Protein AF-A0A9P6TSE7-F1 (afdb_monomer)

Secondary structure (DSSP, 8-state):
-HHHHHHHHHHHHHHHHHHHHHTT------HHHHHHHHHHHHHTT-HHHHHHHHHHHHHH---HHHHHHHHHHHHHHT-HHHHHHHHHHHHHHHHHTT----TT-HHHHHHHHHHHHH-HHHHHHHHHHTT--HHHHHHHHHHHHHHHHTT-TTTT-

Nearest PDB structures (foldseek):
  7bev-assembly1_A  TM=6.568E-01  e=1.662E-01  Homo sapiens
  7aoi-ass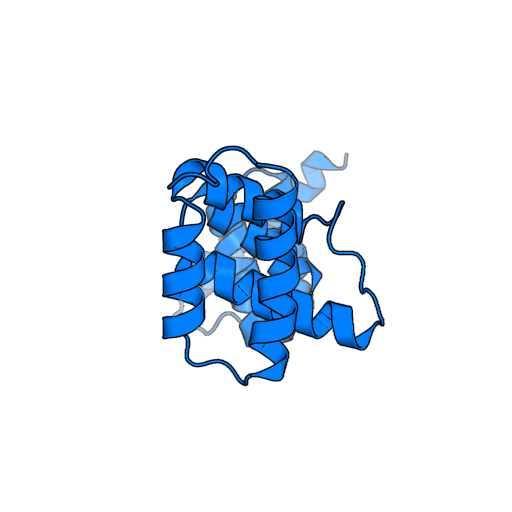embly1_BE  TM=4.397E-01  e=1.746E-01  Trypanosoma brucei
  3uq3-assembly1_A  TM=5.206E-01  e=9.709E-01  Saccharomyces cerevisiae S288C
  7dkh-assembly2_E  TM=4.607E-01  e=6.559E-01  Saccharomyces cerevisiae S288C
  6q6g-assembly1_Z  TM=5.173E-01  e=1.749E+00  Homo sapiens

Radius of gyration: 17.86 Å; Cα contacts (8 Å, |Δi|>4): 159; chains: 1; bounding box: 49×29×52 Å

pLDDT: mean 93.05, std 3.86, range [67.88, 97.31]

Mean predicted aligned error: 4.13 Å

Foldseek 3Di:
DVVVVLVVVLVVVVVVVVVCVVVVHDDDDALVVLQVNLVSCVVVVNNVSSLVSLVVSVVRDDDLSSLLSNLQSCLVVLVLLSNVVSLLVNLVVCVVVVNLDLPPDSNLVSVLSNLLVPALVVSLVSLVVVVDPPVSSVSVVVSSVVCCVVVRRNHVD

Sequence (157 aa):
MVLYEDLRVYTFWRTEASHYRTQQMPYRKTGTEWELLGDLALRLWHENEAKEAFEQCLDHKFSAKAWMKLLEIYAKEGNVQKALLAAVKLTVYHERWYHEIVYPTEIACNLNKLIRKEGLAKMRNILTSMNLPQPVQNLMTRYFDYGKLFEVEGYEF

Solvent-accessible surface area (backbone atoms only — not comparable to full-atom values): 8561 Å² total; per-residue (Å²): 109,72,68,61,51,52,52,52,54,48,52,50,51,56,52,50,54,51,54,30,58,72,70,72,44,87,82,83,76,54,34,68,55,25,42,52,50,14,54,50,27,48,76,71,71,36,58,69,65,12,48,54,25,26,53,55,11,52,76,68,36,94,46,70,68,44,39,51,53,46,25,50,51,26,37,72,73,62,41,60,69,65,21,51,51,32,43,54,57,47,51,58,52,31,51,76,70,70,50,79,72,56,74,96,31,73,62,44,56,37,48,48,57,38,21,50,74,64,11,40,53,50,54,52,54,54,54,62,71,65,70,62,59,68,74,59,48,57,59,55,46,52,53,52,51,49,36,55,74,69,60,39,67,33,50,93,69

Structure (mmCIF, N/CA/C/O backbone):
data_AF-A0A9P6TSE7-F1
#
_entry.id   AF-A0A9P6TSE7-F1
#
loop_
_atom_site.group_PDB
_atom_site.id
_atom_site.type_symbol
_atom_site.label_atom_id
_atom_site.label_alt_id
_atom_site.label_comp_id
_atom_site.label_asym_id
_atom_site.label_entity_id
_atom_site.label_seq_id
_atom_site.pdbx_PDB_ins_code
_atom_site.Cartn_x
_atom_site.Cartn_y
_atom_site.Cartn_z
_atom_site.occupancy
_atom_site.B_iso_or_equiv
_atom_site.auth_seq_id
_atom_site.auth_comp_id
_atom_site.auth_asym_id
_atom_site.auth_atom_id
_atom_site.pdbx_PDB_model_num
ATOM 1 N N . MET A 1 1 ? 27.530 -10.912 -8.231 1.00 78.81 1 MET A N 1
ATOM 2 C CA . MET A 1 1 ? 27.128 -10.221 -6.979 1.00 78.81 1 MET A CA 1
ATOM 3 C C . MET A 1 1 ? 25.689 -9.747 -7.131 1.00 78.81 1 MET A C 1
ATOM 5 O O . MET A 1 1 ? 25.394 -9.161 -8.160 1.00 78.81 1 MET A O 1
ATOM 9 N N . VAL A 1 2 ? 24.817 -9.985 -6.143 1.00 90.69 2 VAL A N 1
ATOM 10 C CA . VAL A 1 2 ? 23.358 -9.730 -6.237 1.00 90.69 2 VAL A CA 1
ATOM 11 C C . VAL A 1 2 ? 23.022 -8.254 -6.499 1.00 90.69 2 VAL A C 1
ATOM 13 O O . VAL A 1 2 ? 22.219 -7.961 -7.374 1.00 90.69 2 VAL A O 1
ATOM 16 N N . LEU A 1 3 ? 23.703 -7.319 -5.828 1.00 93.25 3 LEU A N 1
ATOM 17 C CA . LEU A 1 3 ? 23.456 -5.880 -6.002 1.00 93.25 3 LEU A CA 1
ATOM 18 C C . LEU A 1 3 ? 23.789 -5.371 -7.416 1.00 93.25 3 LEU A C 1
ATOM 20 O O . LEU A 1 3 ? 23.072 -4.538 -7.961 1.00 93.25 3 LEU A O 1
ATOM 24 N N . TYR A 1 4 ? 24.875 -5.873 -8.012 1.00 95.56 4 TYR A N 1
ATOM 25 C CA . TYR A 1 4 ? 25.270 -5.499 -9.373 1.00 95.56 4 TYR A CA 1
ATOM 26 C C . TYR A 1 4 ? 24.206 -5.915 -10.394 1.00 95.56 4 TYR A C 1
ATOM 28 O O . TYR A 1 4 ? 23.870 -5.143 -11.287 1.00 95.56 4 TYR A O 1
ATOM 36 N N . GLU A 1 5 ? 23.652 -7.118 -10.232 1.00 95.62 5 GLU A N 1
ATOM 37 C CA . GLU A 1 5 ? 22.579 -7.619 -11.089 1.00 95.62 5 GLU A CA 1
ATOM 38 C C . GLU A 1 5 ? 21.304 -6.785 -10.939 1.00 95.62 5 GLU A C 1
ATOM 40 O O . GLU A 1 5 ? 20.727 -6.381 -11.949 1.00 95.62 5 GLU A O 1
ATOM 45 N N . ASP A 1 6 ? 20.916 -6.445 -9.704 1.00 95.69 6 ASP A N 1
ATOM 46 C CA . ASP A 1 6 ? 19.731 -5.621 -9.454 1.00 95.69 6 ASP A CA 1
ATOM 47 C C . ASP A 1 6 ? 19.867 -4.227 -10.101 1.00 95.69 6 ASP A C 1
ATOM 49 O O . ASP A 1 6 ? 18.966 -3.781 -10.816 1.00 95.69 6 ASP A O 1
ATOM 53 N N . LEU A 1 7 ? 21.022 -3.565 -9.944 1.00 96.12 7 LEU A N 1
ATOM 54 C CA . LEU A 1 7 ? 21.301 -2.274 -10.588 1.00 96.12 7 LEU A CA 1
ATOM 55 C C . LEU A 1 7 ? 21.324 -2.380 -12.119 1.00 96.12 7 LEU A C 1
ATOM 57 O O . LEU A 1 7 ? 20.795 -1.504 -12.809 1.00 96.12 7 LEU A O 1
ATOM 61 N N . ARG A 1 8 ? 21.907 -3.450 -12.670 1.00 96.50 8 ARG A N 1
ATOM 62 C CA . ARG A 1 8 ? 21.955 -3.681 -14.120 1.00 96.50 8 ARG A CA 1
ATOM 63 C C . ARG A 1 8 ? 20.554 -3.848 -14.706 1.00 96.50 8 ARG A C 1
ATOM 65 O O . ARG A 1 8 ? 20.235 -3.225 -15.713 1.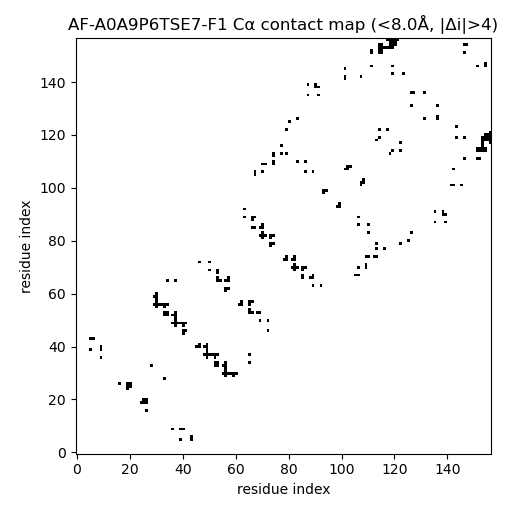00 96.50 8 ARG A O 1
ATOM 72 N N . VAL A 1 9 ? 19.707 -4.663 -14.078 1.00 95.88 9 VAL A N 1
ATOM 73 C CA . VAL A 1 9 ? 18.320 -4.863 -14.528 1.00 95.88 9 VAL A CA 1
ATOM 74 C C . VAL A 1 9 ? 17.509 -3.576 -14.372 1.00 95.88 9 VAL A C 1
ATOM 76 O O . VAL A 1 9 ? 16.757 -3.218 -15.278 1.00 95.88 9 VAL A O 1
ATOM 79 N N . TYR A 1 10 ? 17.698 -2.841 -13.274 1.00 96.44 10 TYR A N 1
ATOM 80 C CA . TYR A 1 10 ? 16.992 -1.584 -13.026 1.00 96.44 10 TYR A CA 1
ATOM 81 C C . TYR A 1 10 ? 17.328 -0.534 -14.082 1.00 96.44 10 TYR A C 1
ATOM 83 O O . TYR A 1 10 ? 16.438 0.030 -14.714 1.00 96.44 10 TYR A O 1
ATOM 91 N N . THR A 1 11 ? 18.617 -0.303 -14.321 1.00 96.19 11 THR A N 1
ATOM 92 C CA . THR A 1 11 ? 19.084 0.641 -15.346 1.00 96.19 11 THR A CA 1
ATOM 93 C C . THR A 1 11 ? 18.588 0.261 -16.735 1.00 96.19 11 THR A C 1
ATOM 95 O O . THR A 1 11 ? 18.062 1.126 -17.436 1.00 96.19 11 THR A O 1
ATOM 98 N N . PHE A 1 12 ? 18.651 -1.024 -17.098 1.00 96.44 12 PHE A N 1
ATOM 99 C CA . PHE A 1 12 ? 18.088 -1.514 -18.355 1.00 96.44 12 PHE A CA 1
ATOM 100 C C . PHE A 1 12 ? 16.594 -1.183 -18.467 1.00 96.44 12 PHE A C 1
ATOM 102 O O . PHE A 1 12 ? 16.179 -0.559 -19.442 1.00 96.44 12 PHE A O 1
ATOM 109 N N . TRP A 1 13 ? 15.801 -1.494 -17.438 1.00 95.44 13 TRP A N 1
ATOM 110 C CA . TRP A 1 13 ? 14.376 -1.160 -17.394 1.00 95.44 13 TRP A CA 1
ATOM 111 C C . TRP A 1 13 ? 14.115 0.343 -17.567 1.00 95.44 13 TRP A C 1
ATOM 113 O O . TRP A 1 13 ? 13.278 0.730 -18.384 1.00 95.44 13 TRP A O 1
ATOM 123 N N . ARG A 1 14 ? 14.848 1.208 -16.853 1.00 94.94 14 ARG A N 1
ATOM 124 C CA . ARG A 1 14 ? 14.674 2.669 -16.955 1.00 94.94 14 ARG A CA 1
ATOM 125 C C . ARG A 1 14 ? 15.026 3.197 -18.344 1.00 94.94 14 ARG A C 1
ATOM 127 O O . ARG A 1 14 ? 14.312 4.062 -18.853 1.00 94.94 14 ARG A O 1
ATOM 134 N N . THR A 1 15 ? 16.084 2.673 -18.966 1.00 95.62 15 THR A N 1
ATOM 135 C CA . THR A 1 15 ? 16.436 3.029 -20.350 1.00 95.62 15 THR A CA 1
ATOM 136 C C . THR A 1 15 ? 15.392 2.538 -21.344 1.00 95.62 15 THR A C 1
ATOM 138 O O . THR A 1 15 ? 14.963 3.299 -22.204 1.00 95.62 15 THR A O 1
ATOM 141 N N . GLU A 1 16 ? 14.910 1.304 -21.202 1.00 94.50 16 GLU A N 1
ATOM 142 C CA . GLU A 1 16 ? 13.874 0.754 -22.070 1.00 94.50 16 GLU A CA 1
ATOM 143 C C . GLU A 1 16 ? 12.605 1.617 -21.981 1.00 94.50 16 GLU A C 1
ATOM 145 O O . GLU A 1 16 ? 12.137 2.141 -22.992 1.00 94.50 16 GLU A O 1
ATOM 150 N N . ALA A 1 17 ? 12.106 1.879 -20.771 1.00 92.38 17 ALA A N 1
ATOM 151 C CA . ALA A 1 17 ? 10.922 2.706 -20.556 1.00 92.38 17 ALA A CA 1
ATOM 152 C C . ALA A 1 17 ? 11.061 4.125 -21.148 1.00 92.38 17 ALA A C 1
ATOM 154 O O . ALA A 1 17 ? 10.107 4.642 -21.738 1.00 92.38 17 ALA A O 1
ATOM 155 N N . SER A 1 18 ? 12.238 4.757 -21.043 1.00 92.50 18 SER A N 1
ATOM 156 C CA . SER A 1 18 ? 12.475 6.089 -21.621 1.00 92.50 18 SER A CA 1
ATOM 157 C C . SER A 1 18 ? 12.536 6.066 -23.153 1.00 92.50 18 SER A C 1
ATOM 159 O O . SER A 1 18 ? 11.993 6.970 -23.799 1.00 92.50 18 SER A O 1
ATOM 161 N N . HIS A 1 19 ? 13.107 5.017 -23.750 1.00 93.94 19 HIS A N 1
ATOM 162 C CA . HIS A 1 19 ? 13.111 4.820 -25.199 1.00 93.94 19 HIS A CA 1
ATOM 163 C C . HIS A 1 19 ? 11.691 4.667 -25.754 1.00 93.94 19 HIS A C 1
ATOM 165 O O . HIS A 1 19 ? 11.330 5.383 -26.691 1.00 93.94 19 HIS A O 1
ATOM 171 N N . TYR A 1 20 ? 10.857 3.819 -25.143 1.00 93.25 20 TYR A N 1
ATOM 172 C CA . TYR A 1 20 ? 9.459 3.647 -25.563 1.00 93.25 20 TYR A CA 1
ATOM 173 C C . TYR A 1 20 ? 8.650 4.939 -25.410 1.00 93.25 20 TYR A C 1
ATOM 175 O O . TYR A 1 20 ? 7.906 5.313 -26.319 1.00 93.25 20 TYR A O 1
ATOM 183 N N . ARG A 1 21 ? 8.850 5.674 -24.307 1.00 90.38 21 ARG A N 1
ATOM 184 C CA . ARG A 1 21 ? 8.186 6.965 -24.072 1.00 90.38 21 ARG A CA 1
ATOM 185 C C . ARG A 1 21 ? 8.561 8.012 -25.123 1.00 90.38 21 ARG A C 1
ATOM 187 O O . ARG A 1 21 ? 7.692 8.755 -25.569 1.00 90.38 21 ARG A O 1
ATOM 194 N N . THR A 1 22 ? 9.825 8.048 -25.547 1.00 93.06 22 THR A N 1
ATOM 195 C CA . THR A 1 22 ? 10.312 8.975 -26.586 1.00 93.06 22 THR A CA 1
ATOM 196 C C . THR A 1 22 ? 9.734 8.643 -27.961 1.00 93.06 22 THR A C 1
ATOM 198 O O . THR A 1 22 ? 9.373 9.542 -28.715 1.00 93.06 22 THR A O 1
ATOM 201 N N . GLN A 1 23 ? 9.588 7.354 -28.271 1.00 92.81 23 GLN A N 1
ATOM 202 C CA . GLN A 1 23 ? 8.983 6.873 -29.518 1.00 92.81 23 GLN A CA 1
ATOM 203 C C . GLN A 1 23 ? 7.444 6.905 -29.498 1.00 92.81 23 GLN A C 1
ATOM 205 O O . GLN A 1 23 ? 6.818 6.463 -30.456 1.00 92.81 23 GLN A O 1
ATOM 210 N N . GLN A 1 24 ? 6.832 7.395 -28.409 1.00 87.88 24 GLN A N 1
ATOM 211 C CA . GLN A 1 24 ? 5.380 7.383 -28.173 1.00 87.88 24 GLN A CA 1
ATOM 212 C C . GLN A 1 24 ? 4.743 5.993 -28.346 1.00 87.88 24 GLN A C 1
ATOM 214 O O . GLN A 1 24 ? 3.559 5.866 -28.656 1.00 87.88 24 GLN A O 1
ATOM 219 N N . MET A 1 25 ? 5.526 4.935 -28.131 1.00 88.19 25 MET A N 1
ATOM 220 C CA . MET A 1 25 ? 5.062 3.561 -28.256 1.00 88.19 25 MET A CA 1
ATOM 221 C C . MET A 1 25 ? 4.567 3.039 -26.904 1.00 88.19 25 MET A C 1
ATOM 223 O O . MET A 1 25 ? 5.160 3.348 -25.867 1.00 88.19 25 MET A O 1
ATOM 227 N N . PRO A 1 26 ? 3.495 2.224 -26.881 1.00 84.19 26 PRO A N 1
ATOM 228 C CA . PRO A 1 26 ? 2.982 1.669 -25.639 1.00 84.19 2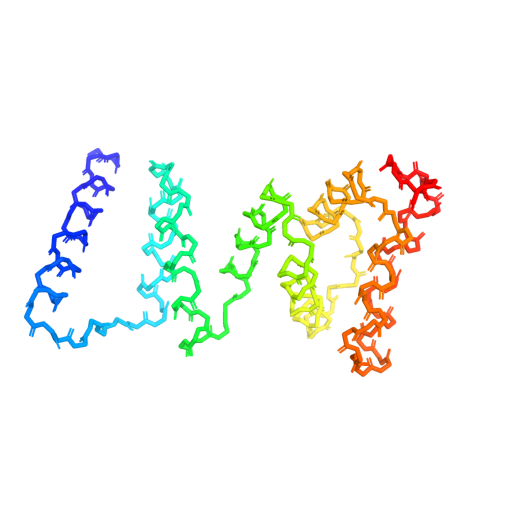6 PRO A CA 1
ATOM 229 C C . PRO A 1 26 ? 3.993 0.681 -25.051 1.00 84.19 26 PRO A C 1
ATOM 231 O O . PRO A 1 26 ? 4.310 -0.340 -25.663 1.00 84.19 26 PRO A O 1
ATOM 234 N N . TYR A 1 27 ? 4.468 0.966 -23.841 1.00 87.69 27 TYR A N 1
ATOM 235 C CA . TYR A 1 27 ? 5.347 0.063 -23.110 1.00 87.69 27 TYR A CA 1
ATOM 236 C C . TYR A 1 27 ? 4.524 -1.064 -22.480 1.00 87.69 27 TYR A C 1
ATOM 238 O O . TYR A 1 27 ? 3.826 -0.858 -21.489 1.00 87.69 27 TYR A O 1
ATOM 246 N N . ARG A 1 28 ? 4.554 -2.250 -23.092 1.00 85.94 28 ARG A N 1
ATOM 247 C CA . ARG A 1 28 ? 3.779 -3.412 -22.640 1.00 85.94 28 ARG A CA 1
ATOM 248 C C . ARG A 1 28 ? 4.688 -4.417 -21.946 1.00 85.94 28 ARG A C 1
ATOM 250 O O . ARG A 1 28 ? 5.641 -4.906 -22.546 1.00 85.94 28 ARG A O 1
ATOM 257 N N . LYS A 1 29 ? 4.344 -4.753 -20.707 1.00 90.62 29 LYS A N 1
ATOM 258 C CA . LYS A 1 29 ? 4.921 -5.853 -19.928 1.00 90.62 29 LYS A CA 1
ATOM 259 C C . LYS A 1 29 ? 3.787 -6.669 -19.319 1.00 90.62 29 LYS A C 1
ATOM 261 O O . LYS A 1 29 ? 2.654 -6.199 -19.209 1.00 90.62 29 LYS A O 1
ATOM 266 N N . THR A 1 30 ? 4.074 -7.908 -18.959 1.00 93.75 30 THR A N 1
ATOM 267 C CA . THR A 1 30 ? 3.122 -8.766 -18.250 1.00 93.75 30 THR A CA 1
ATOM 268 C C . THR A 1 30 ? 2.949 -8.295 -16.805 1.00 93.75 30 THR A C 1
ATOM 270 O O . THR A 1 30 ? 3.852 -7.697 -16.221 1.00 93.75 30 THR A O 1
ATOM 273 N N . GLY A 1 31 ? 1.805 -8.597 -16.182 1.00 93.19 31 GLY A N 1
ATOM 274 C CA . GLY A 1 31 ? 1.574 -8.229 -14.777 1.00 93.19 31 GLY A CA 1
ATOM 275 C C . GLY A 1 31 ? 2.648 -8.782 -13.828 1.00 93.19 31 GLY A C 1
ATOM 276 O O . GLY A 1 31 ? 3.079 -8.097 -12.910 1.00 93.19 31 GLY A O 1
ATOM 277 N N . THR A 1 32 ? 3.156 -9.989 -14.091 1.00 94.56 32 THR A N 1
ATOM 278 C CA . THR A 1 32 ? 4.234 -10.603 -13.296 1.00 94.56 32 THR A CA 1
ATOM 279 C C . THR A 1 32 ? 5.587 -9.918 -13.472 1.00 94.56 32 THR A C 1
ATOM 281 O O . THR A 1 32 ? 6.364 -9.855 -12.524 1.00 94.56 32 THR A O 1
ATOM 284 N N . GLU A 1 33 ? 5.885 -9.398 -14.665 1.00 95.50 33 GLU A N 1
ATOM 285 C CA . GLU A 1 33 ? 7.101 -8.605 -14.887 1.00 95.50 33 GLU A CA 1
ATOM 286 C C . GLU A 1 33 ? 7.028 -7.285 -14.122 1.00 95.50 33 GLU A C 1
ATOM 288 O O . GLU A 1 33 ? 7.991 -6.916 -13.456 1.00 95.50 33 GLU A O 1
ATOM 293 N N . TRP A 1 34 ? 5.875 -6.610 -14.151 1.00 96.50 34 TRP A N 1
ATOM 294 C CA . TRP A 1 34 ? 5.652 -5.394 -13.369 1.00 96.50 34 TRP A CA 1
ATOM 295 C C . TRP A 1 34 ? 5.804 -5.624 -11.864 1.00 96.50 34 TRP A C 1
ATOM 297 O O . TRP A 1 34 ? 6.445 -4.828 -11.182 1.00 96.50 34 TRP A O 1
ATOM 307 N N . GLU A 1 35 ? 5.283 -6.741 -11.354 1.00 96.56 35 GLU A N 1
ATOM 308 C CA . GLU A 1 35 ? 5.456 -7.147 -9.957 1.00 96.56 35 GLU A CA 1
ATOM 309 C C . GLU A 1 35 ? 6.940 -7.308 -9.584 1.00 96.56 35 GLU A C 1
ATOM 311 O O . GLU A 1 35 ? 7.390 -6.765 -8.573 1.00 96.56 35 GLU A O 1
ATOM 316 N N . LEU A 1 36 ? 7.722 -7.991 -10.429 1.00 96.00 36 LEU A N 1
ATOM 317 C CA . LEU A 1 36 ? 9.155 -8.196 -10.205 1.00 96.00 36 LEU A CA 1
ATOM 318 C C . LEU A 1 36 ? 9.952 -6.885 -10.280 1.00 96.00 36 LEU A C 1
ATOM 320 O O . LEU A 1 36 ? 10.867 -6.677 -9.480 1.00 96.00 36 LEU A O 1
ATOM 324 N N . LEU A 1 37 ? 9.611 -6.002 -11.223 1.00 96.00 37 LEU A N 1
ATOM 325 C CA . LEU A 1 37 ? 10.224 -4.678 -11.356 1.00 96.00 37 LEU A CA 1
ATOM 326 C C . LEU A 1 37 ? 9.911 -3.788 -10.147 1.00 96.00 37 LEU A C 1
ATOM 328 O O . LEU A 1 37 ? 10.798 -3.079 -9.673 1.00 96.00 37 LEU A O 1
ATOM 332 N N . GLY A 1 38 ? 8.697 -3.877 -9.597 1.00 96.69 38 GLY A N 1
ATOM 333 C CA . GLY A 1 38 ? 8.332 -3.204 -8.351 1.00 96.69 38 GLY A CA 1
ATOM 334 C C . GLY A 1 38 ? 9.172 -3.682 -7.163 1.00 96.69 38 GLY A C 1
ATOM 335 O O . GLY A 1 38 ? 9.728 -2.869 -6.424 1.00 96.69 38 GLY A O 1
ATOM 336 N N . ASP A 1 39 ? 9.352 -4.998 -7.011 1.00 96.25 39 ASP A N 1
ATOM 337 C CA . ASP A 1 39 ? 10.216 -5.563 -5.964 1.00 96.25 39 ASP A CA 1
ATOM 338 C C . ASP A 1 39 ? 11.692 -5.177 -6.135 1.00 96.25 39 ASP A C 1
ATOM 340 O O . ASP A 1 39 ? 12.406 -4.975 -5.151 1.00 96.25 39 ASP A O 1
ATOM 344 N N . LEU A 1 40 ? 12.175 -5.122 -7.378 1.00 96.56 40 LEU A N 1
ATOM 345 C CA . LEU A 1 40 ? 13.529 -4.685 -7.715 1.00 96.56 40 LEU A CA 1
ATOM 346 C C . LEU A 1 40 ? 13.739 -3.216 -7.320 1.00 96.56 40 LEU A C 1
ATOM 348 O O . LEU A 1 40 ? 14.718 -2.890 -6.652 1.00 96.56 40 LEU A O 1
ATOM 352 N N . ALA A 1 41 ? 12.800 -2.342 -7.684 1.00 96.69 41 ALA A N 1
ATOM 353 C CA . ALA A 1 41 ? 12.844 -0.926 -7.343 1.00 96.69 41 ALA A CA 1
ATOM 354 C C . ALA A 1 41 ? 12.802 -0.703 -5.822 1.00 96.69 41 ALA A C 1
ATOM 356 O O . ALA A 1 41 ? 13.607 0.067 -5.300 1.00 96.69 41 ALA A O 1
ATOM 357 N N . LEU A 1 42 ? 11.961 -1.446 -5.089 1.00 95.69 42 LEU A N 1
ATOM 358 C CA . LEU A 1 42 ? 11.952 -1.402 -3.622 1.00 95.69 42 LEU A CA 1
ATOM 359 C C . LEU A 1 42 ? 13.288 -1.834 -3.012 1.00 95.69 42 LEU A C 1
ATOM 361 O O . LEU A 1 42 ? 13.760 -1.198 -2.072 1.00 95.69 42 LEU A O 1
ATOM 365 N N . ARG A 1 43 ? 13.923 -2.886 -3.545 1.00 95.56 43 ARG A N 1
ATOM 366 C CA . ARG A 1 43 ? 15.247 -3.335 -3.078 1.00 95.56 43 ARG A CA 1
ATOM 367 C C . ARG A 1 43 ? 16.332 -2.277 -3.268 1.00 95.56 43 ARG A C 1
ATOM 369 O O . ARG A 1 43 ? 17.256 -2.218 -2.461 1.00 95.56 43 ARG A O 1
ATOM 376 N N . LEU A 1 44 ? 16.199 -1.437 -4.292 1.00 95.69 44 LEU A N 1
ATOM 377 C CA . LEU A 1 44 ? 17.093 -0.315 -4.592 1.00 95.69 44 LEU A CA 1
ATOM 378 C C . LEU A 1 44 ? 16.637 1.021 -3.982 1.00 95.69 44 LEU A C 1
ATOM 380 O O . LEU A 1 44 ? 17.246 2.046 -4.266 1.00 95.69 44 LEU A O 1
ATOM 384 N N . TRP A 1 45 ? 15.607 1.013 -3.127 1.00 94.50 45 TRP A N 1
ATOM 385 C CA . TRP A 1 45 ? 15.100 2.191 -2.408 1.00 94.50 45 TRP A CA 1
ATOM 386 C C . TRP A 1 45 ? 14.479 3.259 -3.327 1.00 94.50 45 TRP A C 1
ATOM 388 O O . TRP A 1 45 ? 14.376 4.432 -2.974 1.00 94.50 45 TRP A O 1
ATOM 398 N N . HIS A 1 46 ? 14.004 2.834 -4.494 1.00 95.94 46 HIS A N 1
ATOM 399 C CA . HIS A 1 46 ? 13.253 3.640 -5.452 1.00 95.94 46 HIS A CA 1
ATOM 400 C C . HIS A 1 46 ? 11.743 3.431 -5.237 1.00 95.94 46 HIS A C 1
ATOM 402 O O . HIS A 1 46 ? 11.083 2.701 -5.977 1.00 95.94 46 HIS A O 1
ATOM 408 N N . GLU A 1 47 ? 11.194 4.018 -4.162 1.00 95.38 47 GLU A N 1
ATOM 409 C CA . GLU A 1 47 ? 9.796 3.786 -3.746 1.00 95.38 47 GLU A CA 1
ATOM 410 C C . GLU A 1 47 ? 8.764 4.317 -4.760 1.00 95.38 47 GLU A C 1
ATOM 412 O O . GLU A 1 47 ? 7.738 3.673 -4.982 1.00 95.38 47 GLU A O 1
ATOM 417 N N . ASN A 1 48 ? 9.041 5.448 -5.416 1.00 95.19 48 ASN A N 1
ATOM 418 C CA . ASN A 1 48 ? 8.125 6.048 -6.393 1.00 95.19 48 ASN A CA 1
ATOM 419 C C . ASN A 1 48 ? 7.993 5.174 -7.645 1.00 95.19 48 ASN A C 1
ATOM 421 O O . ASN A 1 48 ? 6.885 4.862 -8.078 1.00 95.19 48 ASN A O 1
ATOM 425 N N . GLU A 1 49 ? 9.119 4.725 -8.198 1.00 95.44 49 GLU A N 1
ATOM 426 C CA . GLU A 1 49 ? 9.142 3.833 -9.354 1.00 95.44 49 GLU A CA 1
ATOM 427 C C . GLU A 1 49 ? 8.533 2.467 -9.021 1.00 95.44 49 GLU A C 1
ATOM 429 O O . GLU A 1 49 ? 7.847 1.872 -9.854 1.00 95.44 49 GLU A O 1
ATOM 434 N N . ALA A 1 50 ? 8.747 1.977 -7.796 1.00 96.75 50 ALA A N 1
ATOM 435 C CA . ALA A 1 50 ? 8.124 0.746 -7.337 1.00 96.75 50 ALA A CA 1
ATOM 436 C C . ALA A 1 50 ? 6.599 0.862 -7.280 1.00 96.75 50 ALA A C 1
ATOM 438 O O . ALA A 1 50 ? 5.890 -0.032 -7.739 1.00 96.75 50 ALA A O 1
ATOM 439 N N . LYS A 1 51 ? 6.091 1.971 -6.738 1.00 96.75 51 LYS A N 1
ATOM 440 C CA . LYS A 1 51 ? 4.660 2.262 -6.658 1.00 96.75 51 LYS A CA 1
ATOM 441 C C . LYS A 1 51 ? 4.011 2.271 -8.039 1.00 96.75 51 LYS A C 1
ATOM 443 O O . LYS A 1 51 ? 3.006 1.592 -8.225 1.00 96.75 51 LYS A O 1
ATOM 448 N N . GLU A 1 52 ? 4.609 2.972 -9.003 1.00 95.25 52 GLU A N 1
ATOM 449 C CA . GLU A 1 52 ? 4.135 2.986 -10.393 1.00 95.25 52 GLU A CA 1
ATOM 450 C C . GLU A 1 52 ? 4.096 1.569 -10.982 1.00 95.25 52 GLU A C 1
ATOM 452 O O . GLU A 1 52 ? 3.092 1.169 -11.568 1.00 95.25 52 GLU A O 1
ATOM 457 N N . ALA A 1 53 ? 5.154 0.778 -10.779 1.00 96.25 53 ALA A N 1
ATOM 458 C CA . ALA A 1 53 ? 5.213 -0.598 -11.266 1.00 96.25 53 ALA A CA 1
ATOM 459 C C . ALA A 1 53 ? 4.136 -1.495 -10.628 1.00 96.25 53 ALA A C 1
ATOM 461 O O . ALA A 1 53 ? 3.505 -2.289 -11.326 1.00 96.25 53 ALA A O 1
ATOM 462 N N . PHE A 1 54 ? 3.871 -1.359 -9.326 1.00 97.25 54 PHE A N 1
ATOM 463 C CA . PHE A 1 54 ? 2.799 -2.111 -8.671 1.00 97.25 54 PHE A CA 1
ATOM 464 C C . PHE A 1 54 ? 1.407 -1.669 -9.129 1.00 97.25 54 PHE A C 1
ATOM 466 O O . PHE A 1 54 ? 0.550 -2.530 -9.316 1.00 97.25 54 PHE A O 1
ATOM 473 N N . GLU A 1 55 ? 1.169 -0.373 -9.347 1.00 95.56 55 GLU A N 1
ATOM 474 C CA . GLU A 1 55 ? -0.096 0.118 -9.912 1.00 95.56 55 GLU A CA 1
ATOM 475 C C . GLU A 1 55 ? -0.323 -0.487 -11.315 1.00 95.56 55 GLU A C 1
ATOM 477 O O . GLU A 1 55 ? -1.370 -1.087 -11.554 1.00 95.56 55 GLU A O 1
ATOM 482 N N . GLN A 1 56 ? 0.700 -0.492 -12.182 1.00 94.62 56 GLN A N 1
ATOM 483 C CA . GLN A 1 56 ? 0.638 -1.158 -13.496 1.00 94.62 56 GLN A CA 1
ATOM 484 C C . GLN A 1 56 ? 0.412 -2.675 -13.387 1.00 94.62 56 GLN A C 1
ATOM 486 O O . GLN A 1 56 ? -0.355 -3.258 -14.154 1.00 94.62 56 GLN A O 1
ATOM 491 N N . CYS A 1 57 ? 1.044 -3.347 -12.418 1.00 96.25 57 CYS A N 1
ATOM 492 C CA . CYS A 1 57 ? 0.794 -4.767 -12.160 1.00 96.25 57 CYS A CA 1
ATOM 493 C C . CYS A 1 57 ? -0.690 -5.026 -11.868 1.00 96.25 57 CYS A C 1
ATOM 495 O O . CYS A 1 57 ? -1.254 -5.996 -12.381 1.00 96.25 57 CYS A O 1
ATOM 497 N N . LEU A 1 58 ? -1.309 -4.183 -11.039 1.00 95.19 58 LEU A N 1
ATOM 498 C CA . LEU A 1 58 ? -2.692 -4.347 -10.596 1.00 95.19 58 LEU A CA 1
ATOM 499 C C . LEU A 1 58 ? -3.717 -4.077 -11.696 1.00 95.19 58 LEU A C 1
ATOM 501 O O . LEU A 1 58 ? -4.766 -4.727 -11.695 1.00 95.19 58 LEU A O 1
ATOM 505 N N . ASP A 1 59 ? -3.390 -3.208 -12.652 1.00 93.75 59 ASP A N 1
ATOM 506 C CA . ASP A 1 59 ? -4.197 -2.998 -13.858 1.00 93.75 59 ASP A CA 1
ATOM 507 C C . ASP A 1 59 ? -4.256 -4.266 -14.728 1.00 93.75 59 ASP A C 1
ATOM 509 O O . ASP A 1 59 ? -5.278 -4.565 -15.348 1.00 93.75 59 ASP A O 1
ATOM 513 N N . HIS A 1 60 ? -3.177 -5.055 -14.748 1.00 92.94 60 HIS A N 1
ATOM 514 C CA . HIS A 1 60 ? -3.110 -6.300 -15.515 1.00 92.94 60 HIS A CA 1
ATOM 515 C C . HIS A 1 60 ? -3.657 -7.520 -14.766 1.00 92.94 60 HIS A C 1
ATOM 517 O O . HIS A 1 60 ? -4.274 -8.398 -15.375 1.00 92.94 60 HIS A O 1
ATOM 523 N N . LYS A 1 61 ? -3.373 -7.639 -13.467 1.00 93.69 61 LYS A N 1
ATOM 524 C CA . LYS A 1 61 ? -3.687 -8.827 -12.667 1.00 93.69 61 LYS A CA 1
ATOM 525 C C . LYS A 1 61 ? -3.827 -8.462 -11.193 1.00 93.69 61 LYS A C 1
ATOM 527 O O . LYS A 1 61 ? -3.006 -7.755 -10.623 1.00 93.69 61 LYS A O 1
ATOM 532 N N . PHE A 1 62 ? -4.781 -9.098 -10.516 1.00 95.38 62 PHE A N 1
ATOM 533 C CA . PHE A 1 62 ? -4.811 -9.083 -9.057 1.00 95.38 62 PHE A CA 1
ATOM 534 C C . PHE A 1 62 ? -3.587 -9.813 -8.462 1.00 95.38 62 PHE A C 1
ATOM 536 O O . PHE A 1 62 ? -3.460 -11.034 -8.598 1.00 95.38 62 PHE A O 1
ATOM 543 N N . SER A 1 63 ? -2.714 -9.082 -7.759 1.00 96.38 63 SER A N 1
ATOM 544 C CA . SER A 1 63 ? -1.652 -9.648 -6.915 1.00 96.38 63 SER A CA 1
ATOM 545 C C . SER A 1 63 ? -1.792 -9.148 -5.478 1.00 96.38 63 SER A C 1
ATOM 547 O O . SER A 1 63 ? -1.729 -7.947 -5.214 1.00 96.38 63 SER A O 1
ATOM 549 N N . ALA A 1 64 ? -1.947 -10.079 -4.532 1.00 95.31 64 ALA A N 1
ATOM 550 C CA . ALA A 1 64 ? -1.972 -9.757 -3.106 1.00 95.31 64 ALA A CA 1
ATOM 551 C C . ALA A 1 64 ? -0.633 -9.164 -2.637 1.00 95.31 64 ALA A C 1
ATOM 553 O O . ALA A 1 64 ? -0.614 -8.271 -1.796 1.00 95.31 64 ALA A O 1
ATOM 554 N N . LYS A 1 65 ? 0.490 -9.604 -3.215 1.00 95.50 65 LYS A N 1
ATOM 555 C CA . LYS A 1 65 ? 1.818 -9.088 -2.871 1.00 95.50 65 LYS A CA 1
ATOM 556 C C . LYS A 1 65 ? 1.972 -7.623 -3.285 1.00 95.50 65 LYS A C 1
ATOM 558 O O . LYS A 1 65 ? 2.397 -6.813 -2.464 1.00 95.50 65 LYS A O 1
ATOM 563 N N . ALA A 1 66 ? 1.568 -7.276 -4.510 1.00 96.75 66 ALA A N 1
ATOM 564 C CA . ALA A 1 66 ? 1.590 -5.893 -4.990 1.00 96.75 66 ALA A CA 1
ATOM 565 C C . ALA A 1 66 ? 0.698 -4.985 -4.125 1.00 96.75 66 ALA A C 1
ATOM 567 O O . ALA A 1 66 ? 1.139 -3.924 -3.686 1.00 96.75 66 ALA A O 1
ATOM 568 N N . TRP A 1 67 ? -0.517 -5.437 -3.789 1.00 97.31 67 TRP A N 1
ATOM 569 C CA . TRP A 1 67 ? -1.407 -4.709 -2.878 1.00 97.31 67 TRP A CA 1
ATOM 570 C C . TRP A 1 67 ? -0.809 -4.514 -1.480 1.00 97.31 67 TRP A C 1
ATOM 572 O O . TRP A 1 67 ? -0.949 -3.433 -0.917 1.00 97.31 67 TRP A O 1
ATOM 582 N N . MET A 1 68 ? -0.126 -5.519 -0.922 1.00 96.31 68 MET A N 1
ATOM 583 C CA . MET A 1 68 ? 0.537 -5.404 0.385 1.00 96.31 68 MET A CA 1
ATOM 584 C C . MET A 1 68 ? 1.656 -4.364 0.371 1.00 96.31 68 MET A C 1
ATOM 586 O O . MET A 1 68 ? 1.751 -3.549 1.288 1.00 96.31 68 MET A O 1
ATOM 590 N N . LYS A 1 69 ? 2.483 -4.358 -0.679 1.00 96.69 69 LYS A N 1
ATOM 591 C CA . LYS A 1 69 ? 3.550 -3.361 -0.833 1.00 96.69 69 LYS A CA 1
ATOM 592 C C . LYS A 1 69 ? 2.995 -1.957 -1.040 1.00 96.69 69 LYS A C 1
ATOM 594 O O . LYS A 1 69 ? 3.458 -1.025 -0.388 1.00 96.69 69 LYS A O 1
ATOM 599 N N . LEU A 1 70 ? 1.952 -1.808 -1.852 1.00 96.88 70 LEU A N 1
ATOM 600 C CA . LEU A 1 70 ? 1.266 -0.527 -2.013 1.00 96.88 70 LEU A CA 1
ATOM 601 C C . LEU A 1 70 ? 0.599 -0.049 -0.722 1.00 96.88 70 LEU A C 1
ATOM 603 O O . LEU A 1 70 ? 0.678 1.136 -0.420 1.00 96.88 70 LEU A O 1
ATOM 607 N N . LEU A 1 71 ? -0.004 -0.942 0.067 1.00 96.94 71 LEU A N 1
ATOM 608 C CA . LEU A 1 71 ? -0.563 -0.592 1.374 1.00 96.94 71 LEU A CA 1
ATOM 609 C C . LEU A 1 71 ? 0.509 0.001 2.296 1.00 96.94 71 LEU A C 1
ATOM 611 O O . LEU A 1 71 ? 0.263 1.019 2.940 1.00 96.94 71 LEU A O 1
ATOM 615 N N . GLU A 1 72 ? 1.697 -0.605 2.338 1.00 96.12 72 GLU A N 1
ATOM 616 C CA . GLU A 1 72 ? 2.822 -0.097 3.124 1.00 96.12 72 GLU A CA 1
ATOM 617 C C . GLU A 1 72 ? 3.258 1.302 2.650 1.00 96.12 72 GLU A C 1
ATOM 619 O O . GLU A 1 72 ? 3.413 2.208 3.472 1.00 96.12 72 GLU A O 1
ATOM 624 N N . ILE A 1 73 ? 3.393 1.501 1.333 1.00 96.06 73 ILE A N 1
ATOM 625 C CA . ILE A 1 73 ? 3.779 2.788 0.729 1.00 96.06 73 ILE A CA 1
ATOM 626 C C . ILE A 1 73 ? 2.713 3.860 1.007 1.00 96.06 73 ILE A C 1
ATOM 628 O O . ILE A 1 73 ? 3.033 4.928 1.528 1.00 96.06 73 ILE A O 1
ATOM 632 N N . TYR A 1 74 ? 1.433 3.578 0.750 1.00 96.06 74 TYR A N 1
ATOM 633 C CA . TYR A 1 74 ? 0.345 4.529 1.001 1.00 96.06 74 TYR A CA 1
ATOM 634 C C . TYR A 1 74 ? 0.201 4.870 2.491 1.00 96.06 74 TYR A C 1
ATOM 636 O O . TYR A 1 74 ? -0.095 6.018 2.829 1.00 96.06 74 TYR A O 1
ATOM 644 N N . ALA A 1 75 ? 0.446 3.912 3.393 1.00 95.12 75 ALA A N 1
ATOM 645 C CA . ALA A 1 75 ? 0.447 4.158 4.834 1.00 95.12 75 ALA A CA 1
ATOM 646 C C . ALA A 1 75 ? 1.613 5.063 5.277 1.00 95.12 75 ALA A C 1
ATOM 648 O O . ALA A 1 75 ? 1.445 5.925 6.151 1.00 95.12 75 ALA A O 1
ATOM 649 N N . LYS A 1 76 ? 2.793 4.913 4.658 1.00 93.75 76 LYS A N 1
ATOM 650 C CA . LYS A 1 76 ? 3.932 5.822 4.868 1.00 93.75 76 LYS A CA 1
ATOM 651 C C . LYS A 1 76 ? 3.603 7.236 4.387 1.00 93.75 76 LYS A C 1
ATOM 653 O O . LYS A 1 76 ? 3.759 8.169 5.176 1.00 93.75 76 LYS A O 1
ATOM 658 N N . GLU A 1 77 ? 3.068 7.368 3.172 1.00 93.31 77 GLU A N 1
ATOM 659 C CA . GLU A 1 77 ? 2.652 8.646 2.568 1.00 93.31 77 GLU A CA 1
ATOM 660 C C . GLU A 1 77 ? 1.491 9.333 3.310 1.00 93.31 77 GLU A C 1
ATOM 662 O O . GLU A 1 77 ? 1.315 10.540 3.182 1.00 93.31 77 GLU A O 1
ATOM 667 N N . GLY A 1 78 ? 0.692 8.587 4.083 1.00 91.06 78 GLY A N 1
ATOM 668 C CA . GLY A 1 78 ? -0.503 9.113 4.754 1.00 91.06 78 GLY A CA 1
ATOM 669 C C . GLY A 1 78 ? -1.735 9.198 3.846 1.00 91.06 78 GLY A C 1
ATOM 670 O O . GLY A 1 78 ? -2.718 9.853 4.184 1.00 91.06 78 GLY A O 1
ATOM 671 N N . ASN A 1 79 ? -1.729 8.525 2.691 1.00 93.56 79 ASN A N 1
ATOM 672 C CA . ASN A 1 79 ? -2.888 8.500 1.803 1.00 93.56 79 ASN A CA 1
ATOM 673 C C . ASN A 1 79 ? -3.938 7.498 2.309 1.00 93.56 79 ASN A C 1
ATOM 675 O O . ASN A 1 79 ? -3.970 6.338 1.892 1.00 93.56 79 ASN A O 1
ATOM 679 N N . VAL A 1 80 ? -4.814 7.962 3.204 1.00 93.00 80 VAL A N 1
ATOM 680 C CA . VAL A 1 80 ? -5.820 7.121 3.874 1.00 93.00 80 VAL A CA 1
ATOM 681 C C . VAL A 1 80 ? -6.771 6.450 2.887 1.00 93.00 80 VAL A C 1
ATOM 683 O O . VAL A 1 80 ? -7.079 5.275 3.046 1.00 93.00 80 VAL A O 1
ATOM 686 N N . GLN A 1 81 ? -7.224 7.160 1.851 1.00 93.12 81 GLN A N 1
ATOM 687 C CA . GLN A 1 81 ? -8.204 6.622 0.903 1.00 93.12 81 GLN A CA 1
ATOM 688 C C . GLN A 1 81 ? -7.631 5.447 0.106 1.00 93.12 81 GLN A C 1
ATOM 690 O O . GLN A 1 81 ? -8.242 4.378 0.058 1.00 93.12 81 GLN A O 1
ATOM 695 N N . LYS A 1 82 ? -6.441 5.620 -0.487 1.00 94.50 82 LYS A N 1
ATOM 696 C CA . LYS A 1 82 ? -5.786 4.548 -1.251 1.00 94.50 82 LYS A CA 1
ATOM 697 C C . LYS A 1 82 ? -5.361 3.389 -0.350 1.00 94.50 82 LYS A C 1
ATOM 699 O O . LYS A 1 82 ? -5.556 2.233 -0.722 1.00 94.50 82 LYS A O 1
ATOM 704 N N . ALA A 1 83 ? -4.846 3.680 0.846 1.00 95.62 83 ALA A N 1
ATOM 705 C CA . ALA A 1 83 ? -4.470 2.650 1.809 1.00 95.62 83 ALA A CA 1
ATOM 706 C C . ALA A 1 83 ? -5.680 1.827 2.275 1.00 95.62 83 ALA A C 1
ATOM 708 O O . ALA A 1 83 ? -5.620 0.602 2.295 1.00 95.62 83 ALA A O 1
ATOM 709 N N . LEU A 1 84 ? -6.802 2.475 2.593 1.00 95.06 84 LEU A N 1
ATOM 710 C CA . LEU A 1 84 ? -8.010 1.777 3.025 1.00 95.06 84 LEU A CA 1
ATOM 711 C C . LEU A 1 84 ? -8.601 0.928 1.894 1.00 95.06 84 LEU A C 1
ATOM 713 O O . LEU A 1 84 ? -9.021 -0.201 2.136 1.00 95.06 84 LEU A O 1
ATOM 717 N N . LEU A 1 85 ? -8.560 1.415 0.650 1.00 95.38 85 LEU A N 1
ATOM 718 C CA . LEU A 1 85 ? -8.955 0.626 -0.516 1.00 95.38 85 LEU A CA 1
ATOM 719 C C . LEU A 1 85 ? -8.060 -0.610 -0.698 1.00 95.38 85 LEU A C 1
ATOM 721 O O . LEU A 1 85 ? -8.578 -1.706 -0.912 1.00 95.38 85 LEU A O 1
ATOM 725 N N . ALA A 1 86 ? -6.739 -0.460 -0.564 1.00 96.44 86 ALA A N 1
ATOM 726 C CA . ALA A 1 86 ? -5.806 -1.586 -0.598 1.00 96.44 86 ALA A CA 1
ATOM 727 C C . ALA A 1 86 ? -6.104 -2.595 0.523 1.00 96.44 86 ALA A C 1
ATOM 729 O O . ALA A 1 86 ? -6.200 -3.795 0.260 1.00 96.44 86 ALA A O 1
ATOM 730 N N . ALA A 1 87 ? -6.335 -2.113 1.748 1.00 96.00 87 ALA A N 1
ATOM 731 C CA . ALA A 1 87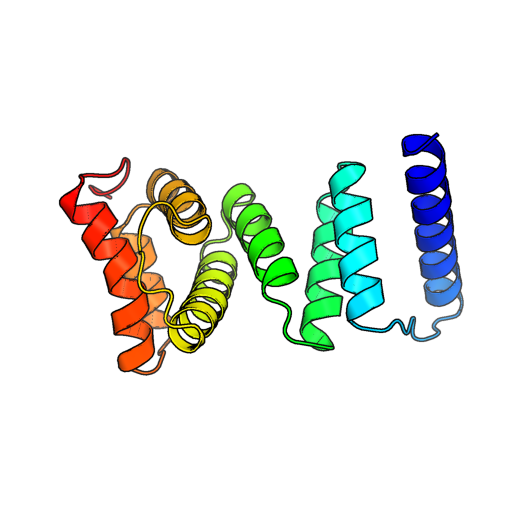 ? -6.702 -2.947 2.888 1.00 96.00 87 ALA A CA 1
ATOM 732 C C . ALA A 1 87 ? -7.9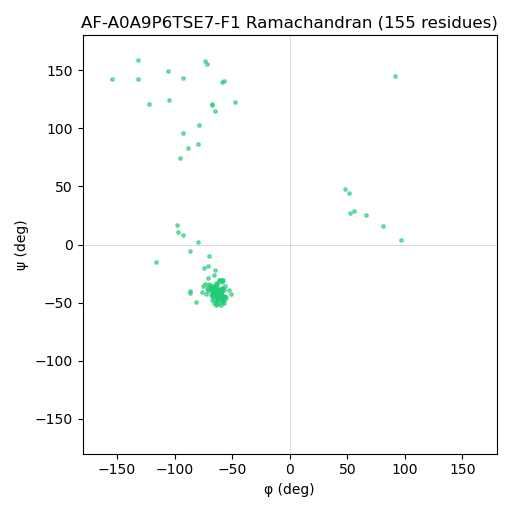97 -3.729 2.620 1.00 96.00 87 ALA A C 1
ATOM 734 O O . ALA A 1 87 ? -8.003 -4.940 2.789 1.00 96.00 87 ALA A O 1
ATOM 735 N N . VAL A 1 88 ? -9.051 -3.088 2.103 1.00 95.62 88 VAL A N 1
ATOM 736 C CA . VAL A 1 88 ? -10.316 -3.754 1.731 1.00 95.62 88 VAL A CA 1
ATOM 737 C C . VAL A 1 88 ? -10.096 -4.873 0.709 1.00 95.62 88 VAL A C 1
ATOM 739 O O . VAL A 1 88 ? -10.646 -5.966 0.839 1.00 95.62 88 VAL A O 1
ATOM 742 N N . LYS A 1 89 ? -9.295 -4.627 -0.334 1.00 95.31 89 LYS A N 1
ATOM 743 C CA . LYS A 1 89 ? -9.006 -5.650 -1.354 1.00 95.31 89 LYS A CA 1
ATOM 744 C C . LYS A 1 89 ? -8.256 -6.841 -0.760 1.00 95.31 89 LYS A C 1
ATOM 746 O O . LYS A 1 89 ? -8.546 -7.985 -1.112 1.00 95.31 89 LYS A O 1
ATOM 751 N N . LEU A 1 90 ? -7.318 -6.572 0.141 1.00 95.75 90 LEU A N 1
ATOM 752 C CA . LEU A 1 90 ? -6.533 -7.595 0.819 1.00 95.75 90 LEU A CA 1
ATOM 753 C C . LEU A 1 90 ? -7.353 -8.387 1.839 1.00 95.75 90 LEU A C 1
ATOM 755 O O . LEU A 1 90 ? -7.211 -9.603 1.892 1.00 95.75 90 LEU A O 1
ATOM 759 N N . THR A 1 91 ? -8.240 -7.750 2.601 1.00 94.69 91 THR A N 1
ATOM 760 C CA . THR A 1 91 ? -9.087 -8.442 3.585 1.00 94.69 91 THR A CA 1
ATOM 761 C C . THR A 1 91 ? -10.091 -9.366 2.914 1.00 94.69 91 THR A C 1
ATOM 763 O O . THR A 1 91 ? -10.226 -10.513 3.329 1.00 94.69 91 THR A O 1
ATOM 766 N N . VAL A 1 92 ? -10.711 -8.940 1.809 1.00 94.50 92 VAL A N 1
ATOM 767 C CA . VAL A 1 92 ? -11.567 -9.830 1.004 1.00 94.50 92 VAL A CA 1
ATOM 768 C C . VAL A 1 92 ? -10.766 -11.003 0.433 1.00 94.50 92 VAL A C 1
ATOM 770 O O . VAL A 1 92 ? -11.255 -12.132 0.398 1.00 94.50 92 VAL A O 1
ATOM 773 N N . TYR A 1 93 ? -9.524 -10.762 0.000 1.00 94.88 93 TYR A N 1
ATOM 774 C CA . TYR A 1 93 ? -8.646 -11.844 -0.434 1.00 94.88 93 TYR A CA 1
ATOM 775 C C . TYR A 1 93 ? -8.323 -12.806 0.715 1.00 94.88 93 TYR A C 1
ATOM 777 O O . TYR A 1 93 ? -8.407 -14.012 0.520 1.00 94.88 93 TYR A O 1
ATOM 785 N N . HIS A 1 94 ? -8.008 -12.310 1.909 1.00 94.00 94 HIS A N 1
ATOM 786 C CA . HIS A 1 94 ? -7.732 -13.141 3.081 1.00 94.00 94 HIS A CA 1
ATOM 787 C C . HIS A 1 94 ? -8.931 -13.980 3.519 1.00 94.00 94 HIS A C 1
ATOM 789 O O . HIS A 1 94 ? -8.756 -15.172 3.770 1.00 94.00 94 HIS A O 1
ATOM 795 N N . GLU A 1 95 ? -10.135 -13.409 3.512 1.00 92.81 95 GLU A N 1
ATOM 796 C CA . GLU A 1 95 ? -11.365 -14.135 3.843 1.00 92.81 95 GLU A CA 1
ATOM 797 C C . GLU A 1 95 ? -11.579 -15.329 2.901 1.00 92.81 95 GLU A C 1
ATOM 799 O O . GLU A 1 95 ? -11.915 -16.426 3.340 1.00 92.81 95 GLU A O 1
ATOM 804 N N . ARG A 1 96 ? -11.284 -15.167 1.601 1.00 94.44 96 ARG A N 1
ATOM 805 C CA . ARG A 1 96 ? -11.342 -16.271 0.624 1.00 94.44 96 ARG A CA 1
ATOM 806 C C . ARG A 1 96 ? -10.428 -17.446 0.998 1.00 94.44 96 ARG A C 1
ATOM 808 O O . ARG A 1 96 ? -10.731 -18.582 0.640 1.00 94.44 96 ARG A O 1
ATOM 815 N N . TRP A 1 97 ? -9.310 -17.179 1.668 1.00 93.62 97 TRP A N 1
ATOM 816 C CA . TRP A 1 97 ? -8.350 -18.188 2.128 1.00 93.62 97 TRP A CA 1
ATOM 817 C C . TRP A 1 97 ? -8.546 -18.567 3.602 1.00 93.62 97 TRP A C 1
ATOM 819 O O . TRP A 1 97 ? -7.642 -19.156 4.192 1.00 93.62 97 TRP A O 1
ATOM 829 N N . TYR A 1 98 ? -9.703 -18.242 4.191 1.00 92.12 98 TYR A N 1
ATOM 830 C CA . TYR A 1 98 ? -10.028 -18.500 5.599 1.00 92.12 98 TYR A CA 1
ATOM 831 C C . TYR A 1 98 ? -9.014 -17.891 6.581 1.00 92.12 98 TYR A C 1
ATOM 833 O O . TYR A 1 98 ? -8.778 -18.410 7.672 1.00 92.12 98 TYR A O 1
ATOM 841 N N . HIS A 1 99 ? -8.373 -16.788 6.190 1.00 90.81 99 HIS A N 1
ATOM 842 C CA . HIS A 1 99 ? -7.452 -16.065 7.053 1.00 90.81 99 HIS A CA 1
ATOM 843 C C . HIS A 1 99 ? -8.221 -15.027 7.876 1.00 90.81 99 HIS A C 1
ATOM 845 O O . HIS A 1 99 ? -8.284 -13.853 7.524 1.00 90.81 99 HIS A O 1
ATOM 851 N N . GLU A 1 100 ? -8.810 -15.488 8.978 1.00 84.38 100 GLU A N 1
ATOM 852 C CA . GLU A 1 100 ? -9.662 -14.678 9.865 1.00 84.38 100 GLU A CA 1
ATOM 853 C C . GLU A 1 100 ? -8.876 -13.907 10.940 1.00 84.38 100 GLU A C 1
ATOM 855 O O . GLU A 1 100 ? -9.441 -13.117 11.699 1.00 84.38 100 GLU A O 1
ATOM 860 N N . ILE A 1 101 ? -7.563 -14.134 11.026 1.00 89.12 101 ILE A N 1
ATOM 861 C CA . ILE A 1 101 ? -6.704 -13.507 12.029 1.00 89.12 101 ILE A CA 1
ATOM 862 C C . ILE A 1 101 ? -6.622 -12.002 11.748 1.00 89.12 101 ILE A C 1
ATOM 864 O O . ILE A 1 101 ? -6.170 -11.571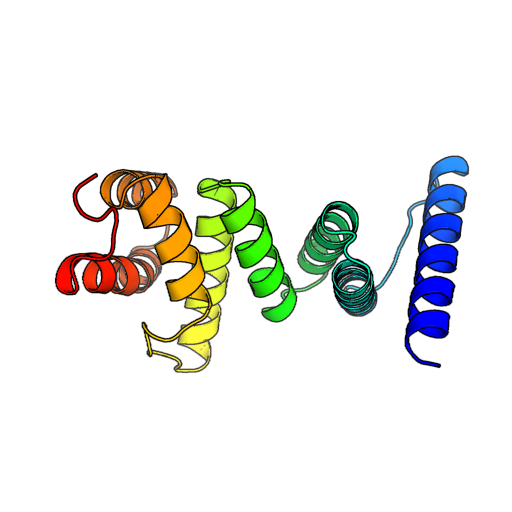 10.690 1.00 89.12 101 ILE A O 1
ATOM 868 N N . VAL A 1 102 ? -7.030 -11.192 12.724 1.00 86.44 102 VAL A N 1
ATOM 869 C CA . VAL A 1 102 ? -6.987 -9.724 12.626 1.00 86.44 102 VAL A CA 1
ATOM 870 C C . VAL A 1 102 ? -5.578 -9.208 12.936 1.00 86.44 102 VAL A C 1
ATOM 872 O O . VAL A 1 102 ? -4.997 -8.459 12.153 1.00 86.44 102 VAL A O 1
ATOM 875 N N . TYR A 1 103 ? -4.983 -9.659 14.041 1.00 87.75 103 TYR A N 1
ATOM 876 C CA . TYR A 1 103 ? -3.635 -9.298 14.484 1.00 87.75 103 TYR A CA 1
ATOM 877 C C . TYR A 1 103 ? -2.861 -10.571 14.864 1.00 87.75 103 TYR A C 1
ATOM 879 O O . TYR A 1 103 ? -3.473 -11.463 15.455 1.00 87.75 103 TYR A O 1
ATOM 887 N N . PRO A 1 104 ? -1.549 -10.694 14.580 1.00 87.56 104 PRO A N 1
ATOM 888 C CA . PRO A 1 104 ? -0.639 -9.723 13.961 1.00 87.56 104 PRO A CA 1
ATOM 889 C C . PRO A 1 104 ? -0.560 -9.891 12.434 1.00 87.56 104 PRO A C 1
ATOM 891 O O . PRO A 1 104 ? 0.206 -10.705 11.925 1.00 87.56 104 PRO A O 1
ATOM 894 N N . THR A 1 105 ? -1.341 -9.107 11.685 1.00 92.88 105 THR A N 1
ATOM 895 C CA . THR A 1 105 ? -1.254 -9.064 10.216 1.00 92.88 105 THR A CA 1
ATOM 896 C C . THR A 1 105 ? -0.587 -7.776 9.751 1.00 92.88 105 THR A C 1
ATOM 898 O O . THR A 1 105 ? -0.747 -6.725 10.370 1.00 92.88 105 THR A O 1
ATOM 901 N N . GLU A 1 106 ? 0.111 -7.821 8.615 1.00 91.38 106 GLU A N 1
ATOM 902 C CA . GLU A 1 106 ? 0.697 -6.617 8.000 1.00 91.38 106 GLU A CA 1
ATOM 903 C C . GLU A 1 106 ? -0.365 -5.553 7.678 1.00 91.38 106 GLU A C 1
ATOM 905 O O . GLU A 1 106 ? -0.095 -4.353 7.741 1.00 91.38 106 GLU A O 1
ATOM 910 N N . ILE A 1 107 ? -1.599 -5.982 7.381 1.00 94.69 107 ILE A N 1
ATOM 911 C CA . ILE A 1 107 ? -2.734 -5.079 7.168 1.00 94.69 107 ILE A CA 1
ATOM 912 C C . ILE A 1 107 ? -3.039 -4.322 8.454 1.00 94.69 107 ILE A C 1
ATOM 914 O O . ILE A 1 107 ? -3.075 -3.094 8.433 1.00 94.69 107 ILE A O 1
ATOM 918 N N . ALA A 1 108 ? -3.198 -5.031 9.576 1.00 93.69 108 ALA A N 1
ATOM 919 C CA . ALA A 1 108 ? -3.431 -4.403 10.871 1.00 93.69 108 ALA A CA 1
ATOM 920 C C . ALA A 1 108 ? -2.272 -3.485 11.274 1.00 93.69 108 ALA A C 1
ATOM 922 O O . ALA A 1 108 ? -2.512 -2.367 11.716 1.00 93.69 108 ALA A O 1
ATOM 923 N N . CYS A 1 109 ? -1.020 -3.893 11.053 1.00 93.81 109 CYS A N 1
ATOM 924 C CA . CYS A 1 109 ? 0.146 -3.055 11.333 1.00 93.81 109 CYS A CA 1
ATOM 925 C C . CYS A 1 109 ? 0.116 -1.738 10.541 1.00 93.81 109 CYS A C 1
ATOM 927 O O . CYS A 1 109 ? 0.353 -0.670 11.107 1.00 93.81 109 CYS A O 1
ATOM 929 N N . ASN A 1 110 ? -0.194 -1.783 9.243 1.00 95.12 110 ASN A N 1
ATOM 930 C CA . ASN A 1 110 ? -0.262 -0.580 8.410 1.00 95.12 110 ASN A CA 1
ATOM 931 C C . ASN A 1 110 ? -1.507 0.275 8.696 1.00 95.12 110 ASN A C 1
ATOM 933 O O . ASN A 1 110 ? -1.412 1.502 8.667 1.00 95.12 110 ASN A O 1
ATOM 937 N N . LEU A 1 111 ? -2.642 -0.340 9.045 1.00 94.31 111 LEU A N 1
ATOM 938 C CA . LEU A 1 111 ? -3.821 0.381 9.528 1.00 94.31 111 LEU A CA 1
ATOM 939 C C . LEU A 1 111 ? -3.537 1.077 10.862 1.00 94.31 111 LEU A C 1
ATOM 941 O O . LEU A 1 111 ? -3.840 2.256 10.987 1.00 94.31 111 LEU A O 1
ATOM 945 N N . ASN A 1 112 ? -2.872 0.421 11.813 1.00 93.31 112 ASN A N 1
ATOM 946 C CA . ASN A 1 112 ? -2.499 1.022 13.096 1.00 93.31 112 ASN A CA 1
ATOM 947 C C . ASN A 1 112 ? -1.557 2.222 12.915 1.00 93.31 112 ASN A C 1
ATOM 949 O O . ASN A 1 112 ? -1.730 3.242 13.579 1.00 93.31 112 ASN A O 1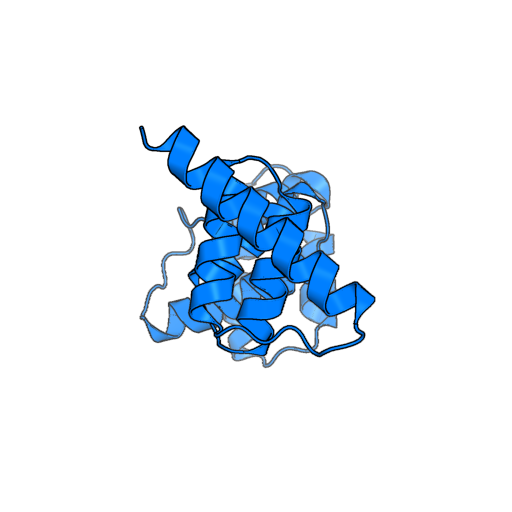
ATOM 953 N N . LYS A 1 113 ? -0.606 2.156 11.968 1.00 93.50 113 LYS A N 1
ATOM 954 C CA . LYS A 1 113 ? 0.237 3.316 11.608 1.00 93.50 113 LYS A CA 1
ATOM 955 C C . LYS A 1 113 ? -0.596 4.507 11.130 1.00 93.50 113 LYS A C 1
ATOM 957 O O . LYS A 1 113 ? -0.239 5.647 11.414 1.00 93.50 113 LYS A O 1
ATOM 962 N N . LEU A 1 114 ? -1.672 4.254 10.387 1.00 92.94 114 LEU A N 1
ATOM 963 C CA . LEU A 1 114 ? -2.577 5.299 9.915 1.00 92.94 114 LEU A CA 1
ATOM 964 C C . LEU A 1 114 ? -3.503 5.806 11.025 1.00 92.94 114 LEU A C 1
ATOM 966 O O . LEU A 1 114 ? -3.662 7.017 11.138 1.00 92.94 114 LEU A O 1
ATOM 970 N N . ILE A 1 115 ? -4.042 4.922 11.872 1.00 93.44 115 ILE A N 1
ATOM 971 C CA . ILE A 1 115 ? -4.854 5.289 13.046 1.00 93.44 115 ILE A CA 1
ATOM 972 C C . ILE A 1 115 ? -4.062 6.240 13.943 1.00 93.44 115 ILE A C 1
ATOM 974 O O . ILE A 1 115 ? -4.564 7.300 14.305 1.00 93.44 115 ILE A O 1
ATOM 978 N N . ARG A 1 116 ? -2.787 5.930 14.203 1.00 92.00 116 ARG A N 1
ATOM 979 C CA . ARG A 1 116 ? -1.898 6.782 15.001 1.00 92.00 116 ARG A CA 1
ATOM 980 C C . ARG A 1 116 ? -1.714 8.189 14.424 1.00 92.00 116 ARG A C 1
ATOM 982 O O . ARG A 1 116 ? -1.500 9.128 15.182 1.00 92.00 116 ARG A O 1
ATOM 989 N N . LYS A 1 117 ? -1.747 8.336 13.096 1.00 91.38 117 LYS A N 1
ATOM 990 C CA . LYS A 1 117 ? -1.555 9.628 12.415 1.00 91.38 117 LYS A CA 1
ATOM 991 C C . LYS A 1 1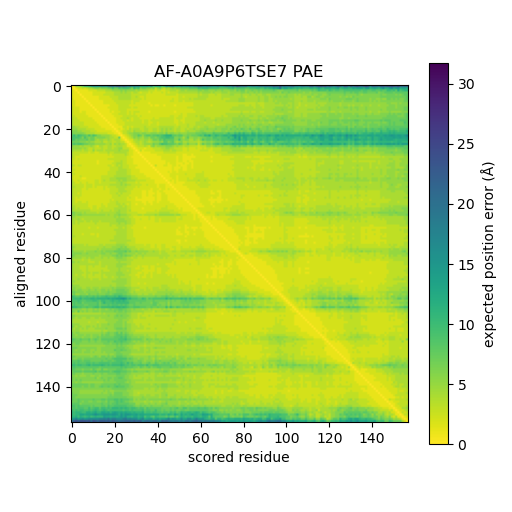17 ? -2.853 10.426 12.273 1.00 91.38 117 LYS A C 1
ATOM 993 O O . LYS A 1 117 ? -2.831 11.641 12.417 1.00 91.38 117 LYS A O 1
ATOM 998 N N . GLU A 1 118 ? -3.948 9.756 11.927 1.00 90.88 118 GLU A N 1
ATOM 999 C CA . GLU A 1 118 ? -5.164 10.387 11.392 1.00 90.88 118 GLU A CA 1
ATOM 1000 C C . GLU A 1 118 ? -6.394 10.231 12.298 1.00 90.88 118 GLU A C 1
ATOM 1002 O O . GLU A 1 118 ? -7.383 10.935 12.093 1.00 90.88 118 GLU A O 1
ATOM 1007 N N . GLY A 1 119 ? -6.340 9.324 13.276 1.00 92.12 119 GLY A N 1
ATOM 1008 C CA . GLY A 1 119 ? -7.448 8.990 14.168 1.00 92.12 119 GLY A CA 1
ATOM 1009 C C . GLY A 1 119 ? -8.322 7.840 13.661 1.00 92.12 119 GLY A C 1
ATOM 1010 O O . GLY A 1 119 ? -8.574 7.678 12.459 1.00 92.12 119 GLY A O 1
ATOM 1011 N N . LEU A 1 120 ? -8.818 7.028 14.592 1.00 92.06 120 LEU A N 1
ATOM 1012 C CA . LEU A 1 120 ? -9.709 5.901 14.325 1.00 92.06 120 LEU A CA 1
ATOM 1013 C C . LEU A 1 120 ? -11.079 6.371 13.816 1.00 92.06 120 LEU A C 1
ATOM 1015 O O . LEU A 1 120 ? -11.640 5.752 12.901 1.00 92.06 120 LEU A O 1
ATOM 1019 N N . ALA A 1 121 ? -11.625 7.466 14.357 1.00 91.75 121 ALA A N 1
ATOM 1020 C CA . ALA A 1 121 ? -12.940 7.961 13.942 1.00 91.75 121 ALA A CA 1
ATOM 1021 C C . ALA A 1 121 ? -12.928 8.424 12.478 1.00 91.75 121 ALA A C 1
ATOM 1023 O O . ALA A 1 121 ? -13.831 8.090 11.701 1.00 91.75 121 ALA A O 1
ATOM 1024 N N . LYS A 1 122 ? -11.861 9.116 12.063 1.00 91.88 122 LYS A N 1
ATOM 1025 C CA . LYS A 1 122 ? -11.670 9.558 10.676 1.00 91.88 122 LYS A CA 1
ATOM 1026 C C . LYS A 1 122 ? -11.605 8.380 9.705 1.00 91.88 122 LYS A C 1
ATOM 1028 O O . LYS A 1 122 ? -12.277 8.407 8.673 1.00 91.88 122 LYS A O 1
ATOM 1033 N N . MET A 1 123 ? -10.857 7.326 10.039 1.00 92.25 123 MET A N 1
ATOM 1034 C CA . MET A 1 123 ? -10.763 6.132 9.190 1.00 92.25 123 MET A CA 1
ATOM 1035 C C . MET A 1 123 ? -12.109 5.420 9.035 1.00 92.25 123 MET A C 1
ATOM 1037 O O . MET A 1 123 ? -12.467 5.029 7.922 1.00 92.25 123 MET A O 1
ATOM 1041 N N . ARG A 1 124 ? -12.890 5.308 10.117 1.00 92.06 124 ARG A N 1
ATOM 1042 C CA . ARG A 1 124 ? -14.249 4.743 10.065 1.00 92.06 124 ARG A CA 1
ATOM 1043 C C . ARG A 1 124 ? -15.179 5.565 9.179 1.00 92.06 124 ARG A C 1
ATOM 1045 O O . ARG A 1 124 ? -15.894 4.986 8.369 1.00 92.06 124 ARG A O 1
ATOM 1052 N N . ASN A 1 125 ? -15.137 6.892 9.276 1.00 92.88 125 ASN A N 1
ATOM 1053 C CA . ASN A 1 125 ? -15.962 7.770 8.442 1.00 92.88 125 ASN A CA 1
ATOM 1054 C C . ASN A 1 125 ? -15.635 7.621 6.950 1.00 92.88 125 ASN A C 1
ATOM 1056 O O . ASN A 1 125 ? -16.543 7.572 6.121 1.00 92.88 125 ASN A O 1
ATOM 1060 N N . ILE A 1 126 ? -14.347 7.497 6.613 1.00 93.00 126 ILE A N 1
ATOM 1061 C CA . ILE A 1 126 ? -13.901 7.243 5.237 1.00 93.00 126 ILE A CA 1
ATOM 1062 C C . ILE A 1 126 ? -14.344 5.849 4.768 1.00 93.00 126 ILE A C 1
ATOM 1064 O O . ILE A 1 126 ? -14.769 5.705 3.626 1.00 93.00 126 ILE A O 1
ATOM 1068 N N . LEU A 1 127 ? -14.299 4.823 5.627 1.00 92.12 127 LEU A N 1
ATOM 1069 C CA . LEU A 1 127 ? -14.808 3.494 5.268 1.00 92.12 127 LEU A CA 1
ATOM 1070 C C . LEU A 1 127 ? -16.304 3.543 4.935 1.00 92.12 127 LEU A C 1
ATOM 1072 O O . LEU A 1 127 ? -16.730 2.983 3.926 1.00 92.12 127 LEU A O 1
ATOM 1076 N N . THR A 1 128 ? -17.090 4.237 5.759 1.00 91.44 128 THR A N 1
ATOM 1077 C CA . THR A 1 128 ? -18.532 4.401 5.542 1.00 91.44 128 THR A CA 1
ATOM 1078 C C . THR A 1 128 ? -18.817 5.149 4.238 1.00 91.44 128 THR A C 1
ATOM 1080 O O . THR A 1 128 ? -19.722 4.766 3.501 1.00 91.44 128 THR A O 1
ATOM 1083 N N . SER A 1 129 ? -18.023 6.172 3.897 1.00 92.44 129 SER A N 1
ATOM 1084 C CA . SER A 1 129 ? -18.225 6.948 2.666 1.00 92.44 129 SER A CA 1
ATOM 1085 C C . SER A 1 129 ? -17.871 6.192 1.380 1.00 92.44 129 SER A C 1
ATOM 1087 O O . SER A 1 129 ? -18.355 6.561 0.310 1.00 92.44 129 SER A O 1
ATOM 1089 N N . MET A 1 130 ? -17.084 5.112 1.459 1.00 89.81 130 MET A N 1
ATOM 1090 C CA . MET A 1 130 ? -16.766 4.258 0.306 1.00 89.81 130 MET A CA 1
ATOM 1091 C C . MET A 1 130 ? -17.960 3.431 -0.200 1.00 89.81 130 MET A C 1
ATOM 1093 O O . MET A 1 130 ? -17.854 2.840 -1.274 1.00 89.81 130 MET A O 1
ATOM 1097 N N . ASN A 1 131 ? -19.083 3.384 0.532 1.00 90.25 131 ASN A N 1
ATOM 1098 C CA . ASN A 1 131 ? -20.313 2.680 0.137 1.00 90.25 131 ASN A CA 1
ATOM 1099 C C . ASN A 1 131 ? -20.081 1.208 -0.272 1.00 90.25 131 ASN A C 1
ATOM 1101 O O . ASN A 1 131 ? -20.603 0.724 -1.276 1.00 90.25 131 ASN A O 1
ATOM 1105 N N . LEU A 1 132 ? -19.268 0.485 0.504 1.00 91.88 132 LEU A N 1
ATOM 1106 C CA . LEU A 1 132 ? -18.961 -0.928 0.259 1.00 91.88 132 LEU A CA 1
ATOM 1107 C C . LEU A 1 132 ? -20.154 -1.837 0.618 1.00 91.88 132 LEU A C 1
ATOM 1109 O O . LEU A 1 132 ? -20.962 -1.467 1.471 1.00 91.88 132 LEU A O 1
ATOM 1113 N N . PRO A 1 133 ? -20.254 -3.060 0.063 1.00 94.06 133 PRO A N 1
ATOM 1114 C CA . PRO A 1 133 ? -21.248 -4.035 0.509 1.00 94.06 133 PRO A CA 1
ATOM 1115 C C . PRO A 1 133 ? -21.122 -4.337 2.009 1.00 94.06 133 PRO A C 1
ATOM 1117 O O . PRO A 1 133 ? -20.010 -4.496 2.517 1.00 94.06 133 PRO A O 1
ATOM 1120 N N . GLN A 1 134 ? -22.254 -4.486 2.705 1.00 90.94 134 GLN A N 1
ATOM 1121 C CA . GLN A 1 134 ? -22.291 -4.696 4.160 1.00 90.94 134 GLN A CA 1
ATOM 1122 C C . GLN A 1 134 ? -21.376 -5.833 4.660 1.00 90.94 134 GLN A C 1
ATOM 1124 O O . GLN A 1 134 ? -20.672 -5.617 5.647 1.00 90.94 134 GLN A O 1
ATOM 1129 N N . PRO A 1 135 ? -21.294 -7.010 3.998 1.00 93.00 135 PRO A N 1
ATOM 1130 C CA . PRO A 1 135 ? -20.391 -8.071 4.445 1.00 93.00 135 PRO A CA 1
ATOM 1131 C C . PRO A 1 135 ? -18.922 -7.635 4.455 1.00 93.00 135 PRO A C 1
ATOM 1133 O O . PRO A 1 135 ? -18.189 -7.962 5.380 1.00 93.00 135 PRO A O 1
ATOM 1136 N N . VAL A 1 136 ? -18.500 -6.846 3.463 1.00 93.94 136 VAL A N 1
ATOM 1137 C CA . VAL A 1 136 ? -17.120 -6.354 3.349 1.00 93.94 136 VAL A CA 1
ATOM 1138 C C . VAL A 1 136 ? -16.831 -5.294 4.409 1.00 93.94 136 VAL A C 1
ATOM 1140 O O . VAL A 1 136 ? -15.750 -5.293 4.997 1.00 93.94 136 VAL A O 1
ATOM 1143 N N . GLN A 1 137 ? -17.802 -4.422 4.699 1.00 92.81 137 GLN A N 1
ATOM 1144 C CA . GLN A 1 137 ? -17.670 -3.463 5.797 1.00 92.81 137 GLN A CA 1
ATOM 1145 C C . GLN A 1 137 ? -17.470 -4.187 7.130 1.00 92.81 137 GLN A C 1
ATOM 1147 O O . GLN A 1 137 ? -16.553 -3.836 7.866 1.00 92.81 137 GLN A O 1
ATOM 1152 N N . ASN A 1 138 ? -18.247 -5.243 7.389 1.00 92.44 138 ASN A N 1
ATOM 1153 C CA . ASN A 1 138 ? -18.139 -6.038 8.614 1.00 92.44 138 ASN A CA 1
ATOM 1154 C C . ASN A 1 138 ? -16.763 -6.717 8.767 1.00 92.44 138 ASN A C 1
ATOM 1156 O O . ASN A 1 138 ? -16.292 -6.902 9.886 1.00 92.44 138 ASN A O 1
ATOM 1160 N N . LEU A 1 139 ? -16.098 -7.090 7.666 1.00 93.00 139 LEU A N 1
ATOM 1161 C CA . LEU A 1 139 ? -14.727 -7.616 7.720 1.00 93.00 139 LEU A CA 1
ATOM 1162 C C . LEU A 1 139 ? -13.732 -6.533 8.143 1.00 93.00 139 LEU A C 1
ATOM 1164 O O . LEU A 1 139 ? -12.867 -6.773 8.981 1.00 93.00 139 LEU A O 1
ATOM 1168 N N . MET A 1 140 ? -13.874 -5.327 7.593 1.00 93.19 140 MET A N 1
ATOM 1169 C CA . MET A 1 140 ? -13.005 -4.202 7.936 1.00 93.19 140 MET A CA 1
ATOM 1170 C C . MET A 1 140 ? -13.236 -3.691 9.358 1.00 93.19 140 MET A C 1
ATOM 1172 O O . MET A 1 140 ? -12.273 -3.314 10.025 1.00 93.19 140 MET A O 1
ATOM 1176 N N . THR A 1 141 ? -14.478 -3.705 9.854 1.00 92.19 141 THR A N 1
ATOM 1177 C CA . THR A 1 141 ? -14.771 -3.270 11.227 1.00 92.19 141 THR A CA 1
ATOM 1178 C C . THR A 1 141 ? -14.047 -4.121 12.260 1.00 92.19 141 THR A C 1
ATOM 1180 O O . THR A 1 141 ? -13.600 -3.549 13.243 1.00 92.19 141 THR A O 1
ATOM 1183 N N . ARG A 1 142 ? -13.787 -5.415 12.003 1.00 93.31 142 ARG A N 1
ATOM 1184 C CA . ARG A 1 142 ? -12.990 -6.276 12.905 1.00 93.31 142 ARG A CA 1
ATOM 1185 C C . ARG A 1 142 ? -11.622 -5.668 13.248 1.00 93.31 142 ARG A C 1
ATOM 1187 O O . ARG A 1 142 ? -11.189 -5.741 14.395 1.00 93.31 142 ARG A O 1
ATOM 1194 N N . TYR A 1 143 ? -10.959 -5.032 12.278 1.00 92.69 143 TYR A N 1
ATOM 1195 C CA . TYR A 1 143 ? -9.669 -4.362 12.494 1.00 92.69 143 TYR A CA 1
ATOM 1196 C C . TYR A 1 143 ? -9.804 -3.118 13.378 1.00 92.69 143 TYR A C 1
ATOM 1198 O O . TYR A 1 143 ? -8.961 -2.874 14.239 1.00 92.69 143 TYR A O 1
ATOM 1206 N N . PHE A 1 144 ? -10.872 -2.341 13.197 1.00 92.56 144 PHE A N 1
ATOM 1207 C CA . PHE A 1 144 ? -11.129 -1.154 14.014 1.00 92.56 144 PHE A CA 1
ATOM 1208 C C . PHE A 1 144 ? -11.633 -1.502 15.416 1.00 92.56 144 PHE A C 1
ATOM 1210 O O . PHE A 1 144 ? -11.254 -0.834 16.375 1.00 92.56 144 PHE A O 1
ATOM 1217 N N . ASP A 1 145 ? -12.430 -2.559 15.555 1.00 92.94 145 ASP A N 1
ATOM 1218 C CA . ASP A 1 145 ? -12.901 -3.069 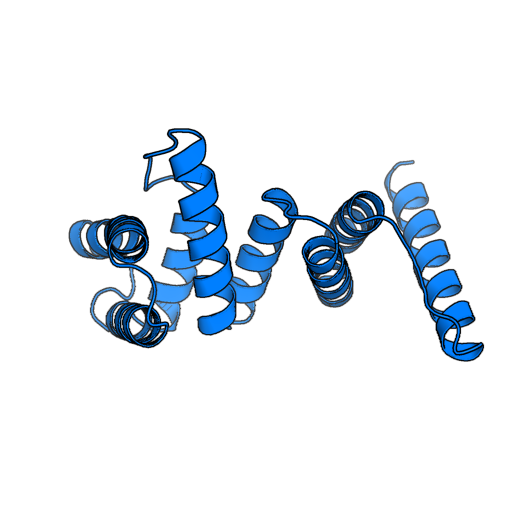16.841 1.00 92.94 145 ASP A CA 1
ATOM 1219 C C . ASP A 1 145 ? -11.723 -3.565 17.682 1.00 92.94 145 ASP A C 1
ATOM 1221 O O . ASP A 1 145 ? -11.637 -3.239 18.864 1.00 92.94 145 ASP A O 1
ATOM 1225 N N . TYR A 1 146 ? -10.760 -4.256 17.057 1.00 91.88 146 TYR A N 1
ATOM 1226 C CA . TYR A 1 146 ? -9.483 -4.592 17.689 1.00 91.88 146 TYR A CA 1
ATOM 1227 C C . TYR A 1 146 ? -8.733 -3.332 18.143 1.00 91.88 146 TYR A C 1
ATOM 1229 O O . TYR A 1 146 ? -8.326 -3.241 19.300 1.00 91.88 146 TYR A O 1
ATOM 1237 N N . GLY A 1 147 ? -8.590 -2.338 17.259 1.00 88.75 147 GLY A N 1
ATOM 1238 C CA . GLY A 1 147 ? -7.911 -1.078 17.580 1.00 88.75 147 GLY A CA 1
ATOM 1239 C C . GLY A 1 147 ? -8.540 -0.335 18.762 1.00 88.75 147 GLY A C 1
ATOM 1240 O O . GLY A 1 147 ? -7.824 0.215 19.595 1.00 88.75 147 GLY A O 1
ATOM 1241 N N . LYS A 1 148 ? -9.872 -0.374 18.868 1.00 91.75 148 LYS A N 1
ATOM 1242 C CA . LYS A 1 148 ? -10.622 0.206 19.984 1.00 91.75 148 LYS A CA 1
ATOM 1243 C C . LYS A 1 148 ? -10.483 -0.609 21.272 1.00 91.75 148 LYS A C 1
ATOM 1245 O O . LYS A 1 148 ? -10.341 -0.021 22.334 1.00 91.75 148 LYS A O 1
ATOM 1250 N N . LEU A 1 149 ? -10.548 -1.938 21.192 1.00 92.88 149 LEU A N 1
ATOM 1251 C CA . LEU A 1 149 ? -10.502 -2.822 22.362 1.00 92.88 149 LEU A CA 1
ATOM 1252 C C . LEU A 1 149 ? -9.136 -2.806 23.056 1.00 92.88 149 LEU A C 1
ATOM 1254 O O . LEU A 1 149 ? -9.075 -2.887 24.277 1.00 92.88 149 LEU A O 1
ATOM 1258 N N . PHE A 1 150 ? -8.057 -2.697 22.280 1.00 91.69 150 PHE A N 1
ATOM 1259 C CA . PHE A 1 150 ? -6.687 -2.647 22.796 1.00 91.69 150 PHE A CA 1
ATOM 1260 C C . PHE A 1 150 ? -6.135 -1.224 22.939 1.00 91.69 150 PHE A C 1
ATOM 1262 O O . PHE A 1 150 ? -4.934 -1.078 23.146 1.00 91.69 150 PHE A O 1
ATOM 1269 N N . GLU A 1 151 ? -6.987 -0.200 22.805 1.00 90.44 151 GLU A N 1
ATOM 1270 C CA . GLU A 1 151 ? -6.619 1.215 22.966 1.00 90.44 151 GLU A CA 1
ATOM 1271 C C . GLU A 1 151 ? -5.348 1.584 22.183 1.00 90.44 151 GLU A C 1
ATOM 1273 O O . GLU A 1 151 ? -4.407 2.189 22.697 1.00 90.44 151 GLU A O 1
ATOM 1278 N N . VAL A 1 152 ? -5.302 1.179 20.908 1.00 87.25 152 VAL A N 1
ATOM 1279 C CA . VAL A 1 152 ? -4.156 1.463 20.036 1.00 87.25 152 VAL A CA 1
ATOM 1280 C C . VAL A 1 152 ? -3.959 2.977 19.940 1.00 87.25 152 VAL A C 1
ATOM 1282 O O . VAL A 1 152 ? -4.921 3.736 19.842 1.00 87.25 152 VAL A O 1
ATOM 1285 N N . GLU A 1 153 ? -2.705 3.426 19.949 1.00 85.25 153 GLU A N 1
ATOM 1286 C CA . GLU A 1 153 ? -2.360 4.847 19.850 1.00 85.25 153 GLU A CA 1
ATOM 1287 C C . GLU A 1 153 ? -3.126 5.531 18.702 1.00 85.25 153 GLU A C 1
ATOM 1289 O O . GLU A 1 153 ? -3.032 5.115 17.545 1.00 85.25 153 GLU A O 1
ATOM 1294 N N . GLY A 1 154 ? -3.883 6.583 19.027 1.00 82.38 154 GLY A N 1
ATOM 1295 C CA . GLY A 1 154 ? -4.771 7.272 18.084 1.00 82.38 154 GLY A CA 1
ATOM 1296 C C . GLY A 1 154 ? -6.239 6.828 18.120 1.00 82.38 154 GLY A C 1
ATOM 1297 O O . GLY A 1 154 ? -7.022 7.340 17.325 1.00 82.38 154 GLY A O 1
ATOM 1298 N N . TYR A 1 155 ? -6.645 5.922 19.025 1.00 84.25 155 TYR A N 1
ATOM 1299 C CA . TYR A 1 155 ? -8.054 5.507 19.153 1.00 84.25 155 TYR A CA 1
ATOM 1300 C C . TYR A 1 155 ? -8.994 6.631 19.625 1.00 84.25 155 TYR A C 1
ATOM 1302 O O . TYR A 1 155 ? -10.192 6.575 19.346 1.00 84.25 155 TYR A O 1
ATOM 1310 N N . GLU A 1 156 ? -8.463 7.616 20.356 1.00 80.56 156 GLU A N 1
ATOM 1311 C CA . GLU A 1 156 ? -9.226 8.723 20.954 1.00 80.56 156 GLU A CA 1
ATOM 1312 C C . GLU A 1 156 ? -9.678 9.772 19.925 1.00 80.56 156 GLU A C 1
ATOM 1314 O O . GLU A 1 156 ? -10.618 10.524 20.190 1.00 80.56 156 GLU A O 1
ATOM 1319 N N . PHE A 1 157 ? -9.018 9.810 18.760 1.00 67.88 157 PHE A N 1
ATOM 1320 C CA . PHE A 1 157 ? -9.237 10.766 17.669 1.00 67.88 157 PHE A CA 1
ATOM 1321 C C . PHE A 1 157 ? -9.986 10.127 16.488 1.00 67.88 157 PHE A C 1
ATOM 1323 O O . PHE A 1 157 ? -10.658 10.867 15.737 1.00 67.88 157 PHE A O 1
#